Protein AF-A0A847IWN3-F1 (afdb_monomer_lite)

pLDDT: mean 87.94, std 14.9, range [41.25, 98.31]

Structure (mmCIF, N/CA/C/O backbone):
data_AF-A0A847IWN3-F1
#
_entry.id   AF-A0A847IWN3-F1
#
loop_
_atom_site.group_PDB
_atom_site.id
_atom_site.type_symbol
_atom_site.label_atom_id
_atom_site.label_alt_id
_atom_site.label_comp_id
_atom_site.label_asym_id
_atom_site.label_entity_id
_atom_site.label_seq_id
_atom_site.pdbx_PDB_ins_code
_atom_site.Cartn_x
_atom_site.Cartn_y
_atom_site.Cartn_z
_atom_site.occupancy
_atom_site.B_iso_or_equiv
_atom_site.auth_seq_id
_atom_site.auth_comp_id
_atom_site.auth_asym_id
_atom_site.auth_atom_id
_atom_site.pdbx_PDB_model_num
ATOM 1 N N . MET A 1 1 ? 20.685 -10.941 -14.978 1.00 41.25 1 MET A N 1
ATOM 2 C CA . MET A 1 1 ? 20.726 -9.729 -14.131 1.00 41.25 1 MET A CA 1
ATOM 3 C C . MET A 1 1 ? 19.323 -9.471 -13.619 1.00 41.25 1 MET A C 1
ATOM 5 O O . MET A 1 1 ? 18.440 -9.210 -14.426 1.00 41.25 1 MET A O 1
ATOM 9 N N . ILE A 1 2 ? 19.092 -9.634 -12.317 1.00 48.72 2 ILE A N 1
ATOM 10 C CA . ILE A 1 2 ? 17.805 -9.296 -11.698 1.00 48.72 2 ILE A CA 1
ATOM 11 C C . ILE A 1 2 ? 17.701 -7.768 -11.744 1.00 48.72 2 ILE A C 1
ATOM 13 O O . ILE A 1 2 ? 18.616 -7.075 -11.307 1.00 48.72 2 ILE A O 1
ATOM 17 N N . ASN A 1 3 ? 16.654 -7.242 -12.378 1.00 58.25 3 ASN A N 1
ATOM 18 C CA . ASN A 1 3 ? 16.465 -5.803 -12.554 1.00 58.25 3 ASN A CA 1
ATOM 19 C C . ASN A 1 3 ? 16.230 -5.147 -11.179 1.00 58.25 3 ASN A C 1
ATOM 21 O O . ASN A 1 3 ? 15.106 -5.129 -10.677 1.00 58.25 3 ASN A O 1
ATOM 25 N N . THR A 1 4 ? 17.285 -4.589 -10.585 1.00 68.88 4 THR A N 1
ATOM 26 C CA . THR A 1 4 ? 17.283 -3.931 -9.261 1.00 68.88 4 THR A CA 1
ATOM 27 C C . THR A 1 4 ? 16.265 -2.788 -9.154 1.00 68.88 4 THR A C 1
ATOM 29 O O . THR A 1 4 ? 15.803 -2.451 -8.065 1.00 68.88 4 THR A O 1
ATOM 32 N N . VAL A 1 5 ? 15.852 -2.229 -10.297 1.00 80.94 5 VAL A N 1
ATOM 33 C CA . VAL A 1 5 ? 14.823 -1.185 -10.425 1.00 80.94 5 VAL A CA 1
ATOM 34 C C . VAL A 1 5 ? 13.451 -1.641 -9.910 1.00 80.94 5 VAL A C 1
ATOM 36 O O . VAL A 1 5 ? 12.693 -0.818 -9.399 1.00 80.94 5 VAL A O 1
ATOM 39 N N . TYR A 1 6 ? 13.120 -2.933 -10.021 1.00 90.56 6 TYR A N 1
ATOM 40 C CA . TYR A 1 6 ? 11.821 -3.464 -9.587 1.00 90.56 6 TYR A CA 1
ATOM 41 C C . TYR A 1 6 ? 11.857 -4.120 -8.211 1.00 90.56 6 TYR A C 1
ATOM 43 O O . TYR A 1 6 ? 10.812 -4.219 -7.575 1.00 90.56 6 TYR A O 1
ATOM 51 N N . GLU A 1 7 ? 13.034 -4.511 -7.728 1.00 92.69 7 GLU A N 1
ATOM 52 C CA . GLU A 1 7 ? 13.188 -5.211 -6.452 1.00 92.69 7 GLU A CA 1
ATOM 53 C C . GLU A 1 7 ? 12.726 -4.355 -5.264 1.00 92.69 7 GLU A C 1
ATOM 55 O O . GLU A 1 7 ? 11.879 -4.783 -4.483 1.00 92.69 7 GLU A O 1
ATOM 60 N N . ARG A 1 8 ? 13.202 -3.105 -5.160 1.00 93.12 8 ARG A N 1
ATOM 61 C CA . ARG A 1 8 ? 12.804 -2.209 -4.057 1.00 93.12 8 ARG A CA 1
ATOM 62 C C . ARG A 1 8 ? 11.298 -1.904 -4.055 1.00 93.12 8 ARG A C 1
ATOM 64 O O . ARG A 1 8 ? 10.68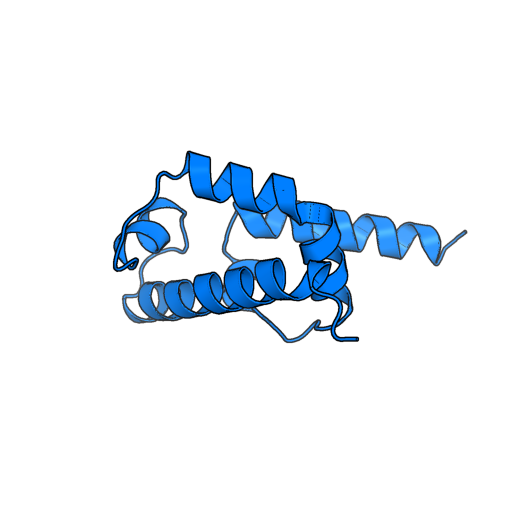3 -2.053 -3.000 1.00 93.12 8 ARG A O 1
ATOM 71 N N . PRO A 1 9 ? 10.671 -1.510 -5.183 1.00 94.81 9 PRO A N 1
ATOM 72 C CA . PRO A 1 9 ? 9.222 -1.334 -5.237 1.00 94.81 9 PRO A CA 1
ATOM 73 C C . PRO A 1 9 ? 8.448 -2.611 -4.913 1.00 94.81 9 PRO A C 1
ATOM 75 O O . PRO A 1 9 ? 7.443 -2.528 -4.220 1.00 94.81 9 PRO A O 1
ATOM 78 N N . PHE A 1 10 ? 8.907 -3.775 -5.381 1.00 96.12 10 PHE A N 1
ATOM 79 C CA . PHE A 1 10 ? 8.254 -5.055 -5.110 1.00 96.12 10 PHE A CA 1
ATOM 80 C C . PHE A 1 10 ? 8.255 -5.377 -3.616 1.00 96.12 10 PHE A C 1
ATOM 82 O O . PHE A 1 10 ? 7.191 -5.593 -3.043 1.00 96.12 10 PHE A O 1
ATOM 89 N N . ASN A 1 11 ? 9.424 -5.310 -2.973 1.00 96.06 11 ASN A N 1
ATOM 90 C CA . ASN A 1 11 ? 9.559 -5.561 -1.538 1.00 96.06 11 ASN A CA 1
ATOM 91 C C . ASN A 1 11 ? 8.746 -4.557 -0.715 1.00 96.06 11 ASN A C 1
ATOM 93 O O . ASN A 1 11 ? 8.145 -4.919 0.290 1.00 96.06 11 ASN A O 1
ATOM 97 N N . TYR A 1 12 ? 8.683 -3.297 -1.154 1.00 96.19 12 TYR A N 1
ATOM 98 C CA . TYR A 1 12 ? 7.862 -2.291 -0.490 1.00 96.19 12 TYR A CA 1
ATOM 99 C C . TYR A 1 12 ? 6.358 -2.577 -0.616 1.00 96.19 12 TYR A C 1
ATOM 101 O O . TYR A 1 12 ? 5.616 -2.352 0.336 1.00 96.19 12 TYR A O 1
ATOM 109 N N . LEU A 1 13 ? 5.896 -3.084 -1.763 1.00 96.88 13 LEU A N 1
ATOM 110 C CA . LEU A 1 13 ? 4.503 -3.499 -1.937 1.00 96.88 13 LEU A CA 1
ATOM 111 C C . LEU A 1 13 ? 4.171 -4.736 -1.089 1.00 96.88 13 LEU A C 1
ATOM 113 O O .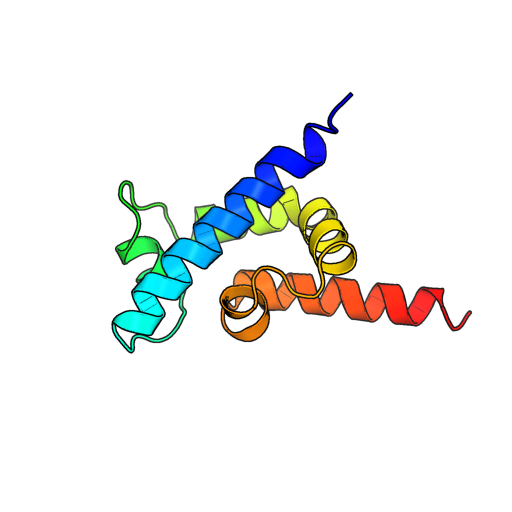 LEU A 1 13 ? 3.138 -4.729 -0.424 1.00 96.88 13 LEU A O 1
ATOM 117 N N . ASP A 1 14 ? 5.052 -5.744 -1.048 1.00 97.88 14 ASP A N 1
ATOM 118 C CA . ASP A 1 14 ? 4.896 -6.914 -0.165 1.00 97.88 14 ASP A CA 1
ATOM 119 C C . ASP A 1 14 ? 4.850 -6.477 1.312 1.00 97.88 14 ASP A C 1
ATOM 121 O O . ASP A 1 14 ? 3.983 -6.912 2.070 1.00 97.88 14 ASP A O 1
ATOM 125 N N . PHE A 1 15 ? 5.721 -5.545 1.711 1.00 97.50 15 PHE A N 1
ATOM 126 C CA . PHE A 1 15 ? 5.718 -4.975 3.056 1.00 97.50 15 PHE A CA 1
ATOM 127 C C . PHE A 1 15 ? 4.396 -4.271 3.381 1.00 97.50 15 PHE A C 1
ATOM 129 O O . PHE A 1 15 ? 3.772 -4.586 4.393 1.00 97.50 15 PHE A O 1
ATOM 136 N N . LEU A 1 16 ? 3.927 -3.362 2.520 1.00 97.31 16 LEU A N 1
ATOM 137 C CA . LEU A 1 16 ? 2.657 -2.662 2.731 1.00 97.31 16 LEU A CA 1
ATOM 138 C C . LEU A 1 16 ? 1.464 -3.621 2.816 1.00 97.31 16 LEU A C 1
ATOM 140 O O . LEU A 1 16 ? 0.582 -3.406 3.645 1.00 97.31 16 LEU A O 1
ATOM 144 N N . GLU A 1 17 ? 1.434 -4.662 1.985 1.00 98.19 17 GLU A N 1
ATOM 145 C CA . GLU A 1 17 ? 0.377 -5.675 2.023 1.00 98.19 17 GLU A CA 1
ATOM 146 C C . GLU A 1 17 ? 0.386 -6.434 3.351 1.00 98.19 17 GLU A C 1
ATOM 148 O O . GLU A 1 17 ? -0.657 -6.538 3.988 1.00 98.19 17 GLU A O 1
ATOM 153 N N . SER A 1 18 ? 1.560 -6.851 3.835 1.00 98.31 18 SER A N 1
ATOM 154 C CA . SER A 1 18 ? 1.683 -7.541 5.128 1.00 98.31 18 SER A CA 1
ATOM 155 C C . SER A 1 18 ? 1.188 -6.693 6.310 1.00 98.31 18 SER A C 1
ATOM 157 O O . SER A 1 18 ? 0.577 -7.202 7.251 1.00 98.31 18 SER A O 1
ATOM 159 N N . LEU A 1 19 ? 1.400 -5.373 6.266 1.00 98.06 19 LEU A N 1
ATOM 160 C CA . LEU A 1 19 ? 0.846 -4.453 7.260 1.00 98.06 19 LEU A CA 1
ATOM 161 C C . LEU A 1 19 ? -0.668 -4.325 7.097 1.00 98.06 19 LEU A C 1
ATOM 163 O O . LEU A 1 19 ? -1.400 -4.330 8.084 1.00 98.06 19 LEU A O 1
ATOM 167 N N . ALA A 1 20 ? -1.154 -4.244 5.859 1.00 98.12 20 ALA A N 1
ATOM 168 C CA . ALA A 1 20 ? -2.579 -4.155 5.575 1.00 98.12 20 ALA A CA 1
ATOM 169 C C . ALA A 1 20 ? -3.343 -5.399 6.051 1.00 98.12 20 ALA A C 1
ATOM 171 O O . ALA A 1 20 ? -4.437 -5.262 6.597 1.00 98.12 20 ALA A O 1
ATOM 172 N N . GLU A 1 21 ? -2.753 -6.589 5.939 1.00 98.25 21 GLU A N 1
ATOM 173 C CA . GLU A 1 21 ? -3.285 -7.827 6.515 1.00 98.25 21 GLU A CA 1
ATOM 174 C C . GLU A 1 21 ? -3.447 -7.721 8.038 1.00 98.25 21 GLU A C 1
ATOM 176 O O . GLU A 1 21 ? -4.517 -8.040 8.564 1.00 98.25 21 GLU A O 1
ATOM 181 N N . LYS A 1 22 ? -2.437 -7.199 8.750 1.00 98.19 22 LYS A N 1
ATOM 182 C CA . LYS A 1 22 ? -2.504 -6.978 10.208 1.00 98.19 22 LYS A CA 1
ATOM 183 C C . LYS A 1 22 ? -3.602 -5.984 10.586 1.00 98.19 22 LYS A C 1
ATOM 185 O O . LYS A 1 22 ? -4.404 -6.261 11.479 1.00 98.19 22 LYS A O 1
ATOM 190 N N . VAL A 1 23 ? -3.689 -4.854 9.879 1.00 98.06 23 VAL A N 1
ATOM 191 C CA . VAL A 1 23 ? -4.744 -3.846 10.091 1.00 98.06 23 VAL A CA 1
ATOM 192 C C . VAL A 1 23 ? -6.131 -4.462 9.867 1.00 98.06 23 VAL A C 1
ATOM 194 O O . VAL A 1 23 ? -7.041 -4.271 10.679 1.00 98.06 23 VAL A O 1
ATOM 197 N N . LYS A 1 24 ? -6.290 -5.253 8.801 1.00 97.06 24 LYS A N 1
ATOM 198 C CA . LYS A 1 24 ? -7.552 -5.919 8.460 1.00 97.06 24 LYS A CA 1
ATOM 199 C C . LYS A 1 24 ? -7.944 -6.975 9.492 1.00 97.06 24 LYS A C 1
ATOM 201 O O . LYS A 1 24 ? -9.112 -7.037 9.874 1.00 97.06 24 LYS A O 1
ATOM 206 N N . ALA A 1 25 ? -6.984 -7.742 10.009 1.00 97.50 25 ALA A N 1
ATOM 207 C CA . ALA A 1 25 ? -7.207 -8.698 11.095 1.00 97.50 25 ALA A CA 1
ATOM 208 C C . ALA A 1 25 ? -7.714 -8.011 12.376 1.00 97.50 25 ALA A C 1
ATOM 210 O O . ALA A 1 25 ? -8.575 -8.549 13.074 1.00 97.50 25 ALA A O 1
ATOM 211 N N . LYS A 1 26 ? -7.263 -6.777 12.638 1.00 97.69 26 LYS A N 1
ATOM 212 C CA . LYS A 1 26 ? -7.760 -5.920 13.729 1.00 97.69 26 LYS A CA 1
ATOM 213 C C . LYS A 1 26 ? -9.108 -5.247 13.426 1.00 97.69 26 LYS A C 1
ATOM 215 O O . LYS A 1 26 ? -9.602 -4.486 14.253 1.00 97.69 26 LYS A O 1
ATOM 220 N N . LYS A 1 27 ? -9.720 -5.523 12.266 1.00 97.00 27 LYS A N 1
ATOM 221 C CA . LYS A 1 27 ? -10.966 -4.897 11.776 1.00 97.00 27 LYS A CA 1
ATOM 222 C C . LYS A 1 27 ? -10.875 -3.369 11.685 1.00 97.00 27 LYS A C 1
ATOM 224 O O . LYS A 1 27 ? -11.880 -2.670 11.810 1.00 97.00 27 LYS A O 1
ATOM 229 N N . LEU A 1 28 ? -9.668 -2.851 11.468 1.00 96.94 28 LEU A N 1
ATOM 230 C CA . LEU A 1 28 ? -9.421 -1.428 11.287 1.00 96.94 28 LEU A CA 1
ATOM 231 C C . LEU A 1 28 ? -9.462 -1.068 9.792 1.00 96.94 28 LEU A C 1
ATOM 233 O O . LEU A 1 28 ? -9.148 -1.900 8.939 1.00 96.94 28 LEU A O 1
ATOM 237 N N . PRO A 1 29 ? -9.854 0.168 9.440 1.00 96.25 29 PRO A N 1
ATOM 238 C CA . PRO A 1 29 ? -9.872 0.605 8.049 1.00 96.25 29 PRO A CA 1
ATOM 239 C C . PRO A 1 29 ? -8.449 0.803 7.514 1.00 96.25 29 PRO A C 1
ATOM 241 O O . PRO A 1 29 ? -7.634 1.433 8.180 1.00 96.25 29 PRO A O 1
ATOM 244 N N . ILE A 1 30 ? -8.178 0.379 6.275 1.00 97.25 30 ILE A N 1
ATOM 245 C CA . ILE A 1 30 ? -6.864 0.545 5.634 1.00 97.25 30 ILE A CA 1
ATOM 246 C C . ILE A 1 30 ? -6.600 2.026 5.300 1.00 97.25 30 ILE A C 1
ATOM 248 O O . ILE A 1 30 ? -7.049 2.563 4.285 1.00 97.25 30 ILE A O 1
ATOM 252 N N . LYS A 1 31 ? -5.864 2.720 6.173 1.00 95.69 31 LYS A N 1
ATOM 253 C CA . LYS A 1 31 ? -5.456 4.127 6.024 1.00 95.69 31 LYS A CA 1
ATOM 254 C C . LYS A 1 31 ? -3.953 4.273 6.252 1.00 95.69 31 LYS A C 1
ATOM 256 O O . LYS A 1 31 ? -3.332 3.420 6.870 1.00 95.69 31 LYS A O 1
ATOM 261 N N . SER A 1 32 ? -3.366 5.387 5.805 1.00 94.19 32 SER A N 1
ATOM 262 C CA . SER A 1 32 ? -1.931 5.635 6.017 1.00 94.19 32 SER A CA 1
ATOM 263 C C . SER A 1 32 ? -1.565 5.570 7.495 1.00 94.19 32 SER A C 1
ATOM 265 O O . SER A 1 32 ? -0.595 4.911 7.827 1.00 94.19 32 SER A O 1
ATOM 267 N N . GLN A 1 33 ? -2.373 6.179 8.373 1.00 96.50 33 GLN A N 1
ATOM 268 C CA . GLN A 1 33 ? -2.116 6.148 9.813 1.00 96.50 33 GLN A CA 1
ATOM 269 C C . GLN A 1 33 ? -2.153 4.726 10.378 1.00 96.50 33 GLN A C 1
ATOM 271 O O . GLN A 1 33 ? -1.181 4.296 10.971 1.00 96.50 33 GLN A O 1
ATOM 276 N N . THR A 1 34 ? -3.214 3.961 10.110 1.00 97.06 34 THR A N 1
ATOM 277 C CA . THR A 1 34 ? -3.344 2.599 10.650 1.00 97.06 34 THR A CA 1
ATOM 278 C C . THR A 1 34 ? -2.265 1.658 10.121 1.00 97.06 34 THR A C 1
ATOM 280 O O . THR A 1 34 ? -1.879 0.734 10.812 1.00 97.06 34 THR A O 1
ATOM 283 N N . ILE A 1 35 ? -1.782 1.871 8.893 1.00 96.75 35 ILE A N 1
ATOM 284 C CA . ILE A 1 35 ? -0.653 1.119 8.332 1.00 96.75 35 ILE A CA 1
ATOM 285 C C . ILE A 1 35 ? 0.657 1.495 9.035 1.00 96.75 35 ILE A C 1
ATOM 287 O O . ILE A 1 35 ? 1.445 0.609 9.346 1.00 96.75 35 ILE A O 1
ATOM 291 N N . ILE A 1 36 ? 0.881 2.787 9.298 1.00 96.62 36 ILE A N 1
ATOM 292 C CA . ILE A 1 36 ? 2.048 3.290 10.043 1.00 96.62 36 ILE A CA 1
ATOM 293 C C . ILE A 1 36 ? 2.062 2.739 11.470 1.00 96.62 36 ILE A C 1
ATOM 295 O O . ILE A 1 36 ? 3.119 2.345 11.946 1.00 96.62 36 ILE A O 1
ATOM 299 N N . ASP A 1 37 ? 0.901 2.660 12.118 1.00 97.00 37 ASP A N 1
ATOM 300 C CA . ASP A 1 37 ? 0.768 2.156 13.489 1.00 97.00 37 ASP A CA 1
ATOM 301 C C . ASP A 1 37 ? 1.156 0.664 13.621 1.00 97.00 37 ASP A C 1
ATOM 303 O O . ASP A 1 37 ? 1.457 0.203 14.718 1.00 97.00 37 ASP A O 1
ATOM 307 N N . GLU A 1 38 ? 1.174 -0.099 12.518 1.00 97.44 38 GLU A N 1
ATOM 308 C CA . GLU A 1 38 ? 1.634 -1.500 12.487 1.00 97.44 38 GLU A CA 1
ATOM 309 C C . GLU A 1 38 ? 3.121 -1.657 12.123 1.00 97.44 38 GLU A C 1
ATOM 311 O O . GLU A 1 38 ? 3.630 -2.785 12.091 1.00 97.44 38 GLU A O 1
ATOM 316 N N . MET A 1 39 ? 3.814 -0.564 11.794 1.00 96.19 39 MET A N 1
ATOM 317 C CA . MET A 1 39 ? 5.240 -0.594 11.475 1.00 96.19 39 MET A CA 1
ATOM 318 C C . MET A 1 39 ? 6.070 -0.722 12.749 1.00 96.19 39 MET A C 1
ATOM 320 O O . MET A 1 39 ? 5.776 -0.093 13.759 1.00 96.19 39 MET A O 1
ATOM 324 N N . GLU A 1 40 ? 7.149 -1.500 12.675 1.00 94.19 40 GLU A N 1
ATOM 325 C CA . GLU A 1 40 ? 8.140 -1.570 13.754 1.00 94.19 40 GLU A CA 1
ATOM 326 C C . GLU A 1 40 ? 8.859 -0.226 13.942 1.00 94.19 40 GLU A C 1
ATOM 328 O O . GLU A 1 40 ? 9.054 0.215 15.071 1.00 94.19 40 GLU A O 1
ATOM 333 N N . ASP A 1 41 ? 9.176 0.449 12.832 1.00 92.94 41 ASP A N 1
ATOM 334 C CA . ASP A 1 41 ? 9.711 1.812 12.802 1.00 92.94 41 ASP A CA 1
ATOM 335 C C . ASP A 1 41 ? 8.750 2.731 12.019 1.00 92.94 41 ASP A C 1
ATOM 337 O O . ASP A 1 41 ? 8.753 2.736 10.778 1.00 92.94 41 ASP A O 1
ATOM 341 N N . PRO A 1 42 ? 7.845 3.446 12.714 1.00 93.88 42 PRO A N 1
ATOM 342 C CA . PRO A 1 42 ? 6.829 4.278 12.084 1.00 93.88 42 PRO A CA 1
ATOM 343 C C . PRO A 1 42 ? 7.417 5.422 11.252 1.00 93.88 42 PRO A C 1
ATOM 345 O O . PRO A 1 42 ? 8.110 6.308 11.751 1.00 93.88 42 PRO A O 1
ATOM 348 N N . VAL A 1 43 ? 7.042 5.477 9.974 1.00 94.75 43 VAL A N 1
ATOM 349 C CA . VAL A 1 43 ? 7.373 6.604 9.089 1.00 94.75 43 VAL A CA 1
ATOM 350 C C . VAL A 1 43 ? 6.244 7.631 9.030 1.00 94.75 43 VAL A C 1
ATOM 352 O O . VAL A 1 43 ? 5.096 7.360 9.374 1.00 94.75 43 VAL A O 1
ATOM 355 N N . SER A 1 44 ? 6.528 8.827 8.510 1.00 95.88 44 SER A N 1
ATOM 356 C CA . SER A 1 44 ? 5.477 9.822 8.277 1.00 95.88 44 SER A CA 1
ATOM 357 C C . SER A 1 44 ? 4.563 9.439 7.102 1.00 95.88 44 SER A C 1
ATOM 359 O O . SER A 1 44 ? 4.981 8.830 6.114 1.00 95.88 44 SER A O 1
ATOM 361 N N . GLN A 1 45 ? 3.305 9.893 7.137 1.00 94.44 45 GLN A N 1
ATOM 362 C CA . GLN A 1 45 ? 2.378 9.735 6.004 1.00 94.44 45 GLN A CA 1
ATOM 363 C C . GLN A 1 45 ? 2.920 10.375 4.708 1.00 94.44 45 GLN A C 1
ATOM 365 O O . GLN A 1 45 ? 2.659 9.890 3.599 1.00 94.44 45 GLN A O 1
ATOM 370 N N . ALA A 1 46 ? 3.699 11.454 4.847 1.00 93.56 46 ALA A N 1
ATOM 371 C CA . ALA A 1 46 ? 4.372 12.118 3.738 1.00 93.56 46 ALA A CA 1
ATOM 372 C C . ALA A 1 46 ? 5.462 11.228 3.121 1.00 93.56 46 ALA A C 1
ATOM 374 O O . ALA A 1 46 ? 5.551 11.160 1.896 1.00 93.56 46 ALA A O 1
ATOM 375 N N . ALA A 1 47 ? 6.224 10.494 3.939 1.00 94.19 47 ALA A N 1
ATOM 376 C CA . ALA A 1 47 ? 7.247 9.562 3.466 1.00 94.19 47 ALA A CA 1
ATOM 377 C C . ALA A 1 47 ? 6.642 8.427 2.627 1.00 94.19 47 ALA A C 1
ATOM 379 O O . ALA A 1 47 ? 7.154 8.130 1.547 1.00 94.19 47 ALA A O 1
ATOM 380 N N . ILE A 1 48 ? 5.503 7.862 3.051 1.00 94.38 48 ILE A N 1
ATOM 381 C CA . ILE A 1 48 ? 4.767 6.868 2.248 1.00 94.38 48 ILE A CA 1
ATOM 382 C C . ILE A 1 48 ? 4.386 7.457 0.889 1.00 94.38 48 ILE A C 1
ATOM 384 O O . ILE A 1 48 ? 4.674 6.876 -0.157 1.00 94.38 48 ILE A O 1
ATOM 388 N N . THR A 1 49 ? 3.753 8.632 0.894 1.00 93.19 49 THR A N 1
ATOM 389 C CA . THR A 1 49 ? 3.296 9.289 -0.338 1.00 93.19 49 THR A CA 1
ATOM 390 C C . THR A 1 49 ? 4.464 9.589 -1.276 1.00 93.19 49 THR A C 1
ATOM 392 O O . THR A 1 49 ? 4.370 9.351 -2.482 1.00 93.19 49 THR A O 1
ATOM 395 N N . TRP A 1 50 ? 5.575 10.084 -0.729 1.00 94.00 50 TRP A N 1
ATOM 396 C CA . TRP A 1 50 ? 6.789 10.360 -1.484 1.00 94.00 50 TRP A CA 1
ATOM 397 C C . TRP A 1 50 ? 7.357 9.083 -2.110 1.00 94.00 50 TRP A C 1
ATOM 399 O O . TRP A 1 50 ? 7.588 9.064 -3.318 1.00 94.00 50 TRP A O 1
ATOM 409 N N . ASN A 1 51 ? 7.486 7.998 -1.339 1.00 94.38 51 ASN A N 1
ATOM 410 C CA . ASN A 1 51 ? 8.038 6.737 -1.833 1.00 94.38 51 ASN A CA 1
ATOM 411 C C . ASN A 1 51 ? 7.174 6.116 -2.944 1.00 94.38 51 ASN A C 1
ATOM 413 O O . ASN A 1 51 ? 7.702 5.669 -3.966 1.00 94.38 51 ASN A O 1
ATOM 417 N N . VAL A 1 52 ? 5.845 6.143 -2.781 1.00 94.50 52 VAL A N 1
ATOM 418 C CA . VAL A 1 52 ? 4.889 5.680 -3.801 1.00 94.50 52 VAL A CA 1
ATOM 419 C C . VAL A 1 52 ? 5.020 6.501 -5.085 1.00 94.50 52 VAL A C 1
ATOM 421 O O . VAL A 1 52 ? 5.094 5.936 -6.175 1.00 94.50 52 VAL A O 1
ATOM 424 N N . ASN A 1 53 ? 5.091 7.830 -4.980 1.00 92.69 53 ASN A N 1
ATOM 425 C CA . ASN A 1 53 ? 5.225 8.703 -6.148 1.00 92.69 53 ASN A CA 1
ATOM 426 C C . ASN A 1 53 ? 6.577 8.526 -6.852 1.00 92.69 53 ASN A C 1
ATOM 428 O O . ASN A 1 53 ? 6.617 8.450 -8.082 1.00 92.69 53 ASN A O 1
ATOM 432 N N . HIS A 1 54 ? 7.668 8.421 -6.089 1.00 93.38 54 HIS A N 1
ATOM 433 C CA . HIS A 1 54 ? 9.019 8.238 -6.619 1.00 93.38 54 HIS A CA 1
ATOM 434 C C . HIS A 1 54 ? 9.146 6.929 -7.413 1.00 93.38 54 HIS A C 1
ATOM 436 O O . HIS A 1 54 ? 9.756 6.898 -8.479 1.00 93.38 54 HIS A O 1
ATOM 442 N N . ASN A 1 55 ? 8.488 5.865 -6.947 1.00 93.75 55 ASN A N 1
ATOM 443 C CA . ASN A 1 55 ? 8.527 4.539 -7.568 1.00 93.75 55 ASN A CA 1
ATOM 444 C C . ASN A 1 55 ? 7.301 4.228 -8.446 1.00 93.75 55 ASN A C 1
ATOM 446 O O . ASN A 1 55 ? 7.123 3.091 -8.889 1.00 93.75 55 ASN A O 1
ATOM 450 N N . MET A 1 56 ? 6.460 5.226 -8.742 1.00 93.62 56 MET A N 1
ATOM 451 C CA . MET A 1 56 ? 5.143 5.036 -9.364 1.00 93.62 56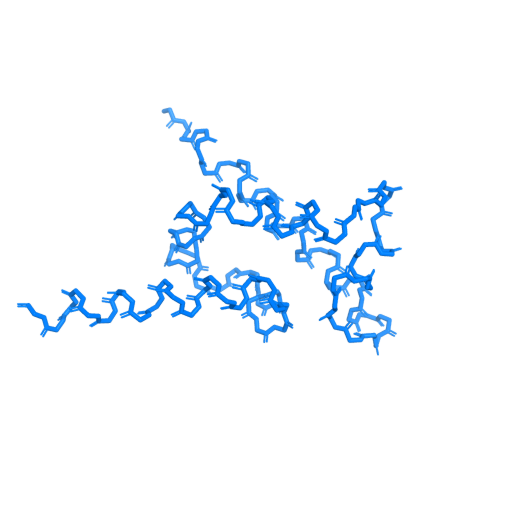 MET A CA 1
ATOM 452 C C . MET A 1 56 ? 5.193 4.212 -10.656 1.00 93.62 56 MET A C 1
ATOM 454 O O . MET A 1 56 ? 4.381 3.309 -10.839 1.00 93.62 56 MET A O 1
ATOM 458 N N . LYS A 1 57 ? 6.131 4.509 -11.567 1.00 92.00 57 LYS A N 1
ATOM 459 C CA . LYS A 1 57 ? 6.230 3.803 -12.858 1.00 92.00 57 LYS A CA 1
ATOM 460 C C . LYS A 1 57 ? 6.559 2.319 -12.671 1.00 92.00 57 LYS A C 1
ATOM 462 O O . LYS A 1 57 ? 5.980 1.479 -13.357 1.00 92.00 57 LYS A O 1
ATOM 467 N N . ALA A 1 58 ? 7.457 2.011 -11.736 1.00 93.38 58 ALA A N 1
ATOM 468 C CA . ALA A 1 58 ? 7.849 0.645 -11.425 1.00 93.38 58 ALA A CA 1
ATOM 469 C C . ALA A 1 58 ? 6.695 -0.121 -10.767 1.00 93.38 58 ALA A C 1
ATOM 471 O O . ALA A 1 58 ? 6.351 -1.207 -11.222 1.00 93.38 58 ALA A O 1
ATOM 472 N N . MET A 1 59 ? 6.018 0.482 -9.785 1.00 94.94 59 MET A N 1
ATOM 473 C CA . MET A 1 59 ? 4.835 -0.110 -9.147 1.00 94.94 59 MET A CA 1
ATOM 474 C C . MET A 1 59 ? 3.703 -0.360 -10.153 1.00 94.94 59 MET A C 1
ATOM 476 O O . MET A 1 59 ? 3.121 -1.438 -10.171 1.00 94.94 59 MET A O 1
ATOM 480 N N . GLN A 1 60 ? 3.432 0.586 -11.059 1.00 93.19 60 GLN A N 1
ATOM 481 C CA . GLN A 1 60 ? 2.449 0.398 -12.134 1.00 93.19 60 GLN A CA 1
ATOM 482 C C . GLN A 1 60 ? 2.807 -0.758 -13.069 1.00 93.19 60 GLN A C 1
ATOM 484 O O . GLN A 1 60 ? 1.918 -1.465 -13.535 1.00 93.19 60 GLN A O 1
ATOM 489 N N . HIS A 1 61 ? 4.092 -0.940 -13.376 1.00 92.38 61 HIS A N 1
ATOM 490 C CA . HIS A 1 61 ? 4.540 -2.085 -14.160 1.00 92.38 61 HIS A CA 1
ATOM 491 C C . HIS A 1 61 ? 4.325 -3.396 -13.394 1.00 92.38 61 HIS A C 1
ATOM 493 O O . HIS A 1 61 ? 3.753 -4.330 -13.950 1.00 92.38 61 HIS A O 1
ATOM 499 N N . LEU A 1 62 ? 4.679 -3.433 -12.108 1.00 93.50 62 LEU A N 1
ATOM 500 C CA . LEU A 1 62 ? 4.471 -4.595 -11.244 1.00 93.50 62 LEU A CA 1
ATOM 501 C C . LEU A 1 62 ? 2.991 -4.978 -11.105 1.00 93.50 62 LEU A C 1
ATOM 503 O O . LEU A 1 62 ? 2.671 -6.156 -11.206 1.00 93.50 62 LEU A O 1
ATOM 507 N N . PHE A 1 63 ? 2.077 -4.014 -10.962 1.00 93.44 63 PHE A N 1
ATOM 508 C CA . PHE A 1 63 ? 0.635 -4.298 -10.890 1.00 93.44 63 PHE A CA 1
ATOM 509 C C . PHE A 1 63 ? 0.065 -4.930 -12.162 1.00 93.44 63 PHE A C 1
ATOM 511 O O . PHE A 1 63 ? -0.919 -5.667 -12.080 1.00 93.44 63 PHE A O 1
ATOM 518 N N . ARG A 1 64 ? 0.676 -4.654 -13.324 1.00 90.44 64 ARG A N 1
ATOM 519 C CA . ARG A 1 64 ? 0.322 -5.304 -14.593 1.00 90.44 64 ARG A CA 1
ATOM 520 C C . ARG A 1 64 ? 0.911 -6.706 -14.710 1.00 90.44 64 ARG A C 1
ATOM 522 O O . ARG A 1 64 ? 0.247 -7.582 -15.244 1.00 90.44 64 ARG A O 1
ATOM 529 N N . LEU A 1 65 ? 2.142 -6.907 -14.235 1.00 92.00 65 LEU A N 1
ATOM 530 C CA . LEU A 1 65 ? 2.796 -8.219 -14.260 1.00 92.00 65 LEU A CA 1
ATOM 531 C C . LEU A 1 65 ? 2.164 -9.212 -13.280 1.00 92.00 65 LEU A C 1
ATOM 533 O O . LEU A 1 65 ? 2.108 -10.401 -13.572 1.00 92.00 65 LEU A O 1
ATOM 537 N N . TYR A 1 66 ? 1.694 -8.725 -12.132 1.00 93.81 66 TYR A N 1
ATOM 538 C CA . TYR A 1 66 ? 1.149 -9.545 -11.054 1.00 93.81 66 TYR A CA 1
ATOM 539 C C . TYR A 1 66 ? -0.266 -9.065 -10.688 1.00 93.81 66 TYR A C 1
ATOM 541 O O . TYR A 1 66 ? -0.437 -8.361 -9.688 1.00 93.81 66 TYR A O 1
ATOM 549 N N . PRO A 1 67 ? -1.295 -9.386 -11.498 1.00 90.69 67 PRO A N 1
ATOM 550 C CA . PRO A 1 67 ? -2.670 -8.936 -11.263 1.00 90.69 67 PRO A CA 1
ATOM 551 C C . PRO A 1 67 ? -3.243 -9.434 -9.928 1.00 90.69 67 PRO A C 1
ATOM 553 O O . PRO A 1 67 ? -3.979 -8.695 -9.280 1.00 90.69 67 PRO A O 1
ATOM 556 N N . ASP A 1 68 ? -2.830 -10.621 -9.482 1.00 93.31 68 ASP A N 1
ATOM 557 C CA . ASP A 1 68 ? -3.342 -11.257 -8.262 1.00 93.31 68 ASP A CA 1
ATOM 558 C C . ASP A 1 68 ? -2.565 -10.870 -6.995 1.00 93.31 68 ASP A C 1
ATOM 560 O O . ASP A 1 68 ? -2.961 -11.220 -5.884 1.00 93.31 68 ASP A O 1
ATOM 564 N N . LYS A 1 69 ? -1.449 -10.139 -7.135 1.00 95.88 69 LYS A N 1
ATOM 565 C CA . LYS A 1 69 ? -0.664 -9.676 -5.987 1.00 95.88 69 LYS A CA 1
ATOM 566 C C . LYS A 1 69 ? -1.214 -8.384 -5.394 1.00 95.88 69 LYS A C 1
ATOM 568 O O . LYS A 1 69 ? -1.692 -7.494 -6.105 1.00 95.88 69 LYS A O 1
ATOM 573 N N . TRP A 1 70 ? -1.020 -8.281 -4.081 1.00 96.75 70 TRP A N 1
ATOM 574 C CA . TRP A 1 70 ? -1.359 -7.140 -3.232 1.00 96.75 70 TRP A CA 1
ATOM 575 C C . TRP A 1 70 ? -2.844 -6.736 -3.272 1.00 96.75 70 TRP A C 1
ATOM 577 O O . TRP A 1 70 ? -3.162 -5.561 -3.500 1.00 96.75 70 TRP A O 1
ATOM 587 N N . PRO A 1 71 ? -3.777 -7.699 -3.133 1.00 95.88 71 PRO A N 1
ATOM 588 C CA . PRO A 1 71 ? -5.204 -7.435 -3.268 1.00 95.88 71 PRO A CA 1
ATOM 589 C C . PRO A 1 71 ? -5.728 -6.400 -2.266 1.00 95.88 71 PRO A C 1
ATOM 591 O O . PRO A 1 71 ? -6.628 -5.638 -2.616 1.00 95.88 71 PRO A O 1
ATOM 594 N N . ILE A 1 72 ? -5.195 -6.318 -1.046 1.00 97.00 72 ILE A N 1
ATOM 595 C CA . ILE A 1 72 ? -5.706 -5.390 -0.033 1.00 97.00 72 ILE A CA 1
ATOM 596 C C . ILE A 1 72 ? -5.292 -3.962 -0.385 1.00 97.00 72 ILE A C 1
ATOM 598 O O . ILE A 1 72 ? -6.151 -3.092 -0.555 1.00 97.00 72 ILE A O 1
ATOM 602 N N . ILE A 1 73 ? -3.996 -3.690 -0.565 1.00 96.50 73 ILE A N 1
ATOM 603 C CA . ILE A 1 73 ? -3.548 -2.313 -0.824 1.00 96.50 73 ILE A CA 1
ATOM 604 C C . ILE A 1 73 ? -3.996 -1.801 -2.195 1.00 96.50 73 ILE A C 1
ATOM 606 O O . ILE A 1 73 ? -4.222 -0.599 -2.350 1.00 96.50 73 ILE A O 1
ATOM 610 N N . ARG A 1 74 ? -4.189 -2.683 -3.184 1.00 94.06 74 ARG A N 1
ATOM 611 C CA . ARG A 1 74 ? -4.707 -2.288 -4.503 1.00 94.06 74 ARG A CA 1
ATOM 612 C C . ARG A 1 74 ? -6.164 -1.861 -4.479 1.00 94.06 74 ARG A C 1
ATOM 614 O O . ARG A 1 74 ? -6.533 -1.046 -5.317 1.00 94.06 74 ARG A O 1
ATOM 621 N N . ASN A 1 75 ? -6.964 -2.386 -3.554 1.00 92.38 75 ASN A N 1
ATOM 622 C CA . ASN A 1 75 ? -8.401 -2.121 -3.495 1.00 92.38 75 ASN A CA 1
ATOM 623 C C . ASN A 1 75 ? -8.788 -1.138 -2.386 1.00 92.38 75 ASN A C 1
ATOM 625 O O . ASN A 1 75 ? -9.788 -0.435 -2.514 1.00 92.38 75 ASN A O 1
ATOM 629 N N . GLU A 1 76 ? -8.003 -1.055 -1.312 1.00 94.81 76 GLU A N 1
ATOM 630 C CA . GLU A 1 76 ? -8.396 -0.331 -0.099 1.00 94.81 76 GLU A CA 1
ATOM 631 C C . GLU A 1 76 ? -7.432 0.819 0.245 1.00 94.81 76 GLU A C 1
ATOM 633 O O . GLU A 1 76 ? -7.840 1.825 0.833 1.00 94.81 76 GLU A O 1
ATOM 638 N N . PHE A 1 77 ? -6.158 0.739 -0.161 1.00 95.44 77 PHE A N 1
ATOM 639 C CA . PHE A 1 77 ? -5.151 1.713 0.258 1.00 95.44 77 PHE A CA 1
ATOM 640 C C . PHE A 1 77 ? -5.035 2.900 -0.709 1.00 95.44 77 PHE A C 1
ATOM 642 O O . PHE A 1 77 ? -4.457 2.817 -1.795 1.00 95.44 77 PHE A O 1
ATOM 649 N N . LYS A 1 78 ? -5.556 4.062 -0.287 1.00 92.69 78 LYS A N 1
ATOM 650 C CA . LYS A 1 78 ? -5.667 5.286 -1.112 1.00 92.69 78 LYS A CA 1
ATOM 651 C C . LYS A 1 78 ? -4.400 5.688 -1.893 1.00 92.69 78 LYS A C 1
ATOM 653 O O . LYS A 1 78 ? -4.551 6.043 -3.066 1.00 92.69 78 LYS A O 1
ATOM 658 N N . PRO A 1 79 ? -3.179 5.690 -1.317 1.00 92.44 79 PRO A N 1
ATOM 659 C CA . PRO A 1 79 ? -1.971 6.051 -2.064 1.00 92.44 79 PRO A CA 1
ATOM 660 C C . PRO A 1 79 ? -1.699 5.119 -3.250 1.00 92.44 79 PRO A C 1
ATOM 662 O O . PRO A 1 79 ? -1.314 5.590 -4.319 1.00 92.44 79 PRO A O 1
ATOM 665 N N . ILE A 1 80 ? -1.966 3.822 -3.084 1.00 94.56 80 ILE A N 1
ATOM 666 C CA . ILE A 1 80 ? -1.763 2.805 -4.117 1.00 94.56 80 ILE A CA 1
ATOM 667 C C . ILE A 1 80 ? -2.892 2.829 -5.149 1.00 94.56 80 ILE A C 1
ATOM 669 O O . ILE A 1 80 ? -2.608 2.873 -6.345 1.00 94.56 80 ILE A O 1
ATOM 673 N N . LEU A 1 81 ? -4.154 2.914 -4.713 1.00 90.06 81 LEU A N 1
ATOM 674 C CA . LEU A 1 81 ? -5.325 3.050 -5.593 1.00 90.06 81 LEU A CA 1
ATOM 675 C C . LEU A 1 81 ? -5.116 4.127 -6.668 1.00 90.06 81 LEU A C 1
ATOM 677 O O . LEU A 1 81 ? -5.304 3.890 -7.861 1.00 90.06 81 LEU A O 1
ATOM 681 N N . ARG A 1 82 ? -4.638 5.309 -6.253 1.00 86.94 82 ARG A N 1
ATOM 682 C CA . ARG A 1 82 ? -4.396 6.451 -7.151 1.00 86.94 82 ARG A CA 1
ATOM 683 C C . ARG A 1 82 ? -3.425 6.139 -8.287 1.00 86.94 82 ARG A C 1
ATOM 685 O O . ARG A 1 82 ? -3.564 6.718 -9.367 1.00 86.94 82 ARG A O 1
ATOM 692 N N . ILE A 1 83 ? -2.430 5.285 -8.055 1.00 88.88 83 ILE A N 1
ATOM 693 C CA . ILE A 1 83 ? -1.436 4.931 -9.072 1.00 88.88 83 ILE A CA 1
ATOM 694 C C . ILE A 1 83 ? -1.816 3.668 -9.845 1.00 88.88 83 ILE A C 1
ATOM 696 O O . ILE A 1 83 ? -1.522 3.614 -11.040 1.00 88.88 83 ILE A O 1
ATOM 700 N N . ALA A 1 84 ? -2.511 2.715 -9.220 1.00 83.06 84 ALA A N 1
ATOM 701 C CA . ALA A 1 84 ? -3.006 1.504 -9.866 1.00 83.06 84 ALA A CA 1
ATOM 702 C C . ALA A 1 84 ? -4.026 1.853 -10.965 1.00 83.06 84 ALA A C 1
ATOM 704 O O . ALA A 1 84 ? -3.816 1.517 -12.129 1.00 83.06 84 ALA A O 1
ATOM 705 N N . SER A 1 85 ? -5.032 2.678 -10.650 1.00 72.50 85 SER A N 1
ATOM 706 C CA . SER A 1 85 ? -6.063 3.092 -11.618 1.00 72.50 85 SER A CA 1
ATOM 707 C C . SER A 1 85 ? -5.502 3.897 -12.800 1.00 72.50 85 SER A C 1
ATOM 709 O O . SER A 1 85 ? -5.993 3.801 -13.925 1.00 72.50 85 SER A O 1
ATOM 711 N N . LYS A 1 86 ? -4.438 4.683 -12.579 1.00 64.19 86 LYS A N 1
ATOM 712 C CA . LYS A 1 86 ? -3.731 5.401 -13.658 1.00 64.19 86 LYS A CA 1
ATOM 713 C C . LYS A 1 86 ? -2.925 4.463 -14.561 1.00 64.19 86 LYS A C 1
ATOM 715 O O . LYS A 1 86 ? -2.729 4.786 -15.732 1.00 64.19 86 LYS A O 1
ATOM 720 N N . GLY A 1 87 ? -2.437 3.343 -14.027 1.00 58.44 87 GLY A N 1
ATOM 721 C CA . GLY A 1 87 ? -1.755 2.304 -14.798 1.00 58.44 87 GLY A CA 1
ATOM 722 C C . GLY A 1 87 ? -2.710 1.581 -15.747 1.00 58.44 87 GLY A C 1
ATOM 723 O O . GLY A 1 87 ? -2.376 1.413 -16.921 1.00 58.44 87 GLY A O 1
ATOM 724 N N . ASP A 1 88 ? -3.906 1.247 -15.259 1.00 59.47 88 ASP A N 1
ATOM 725 C CA . ASP A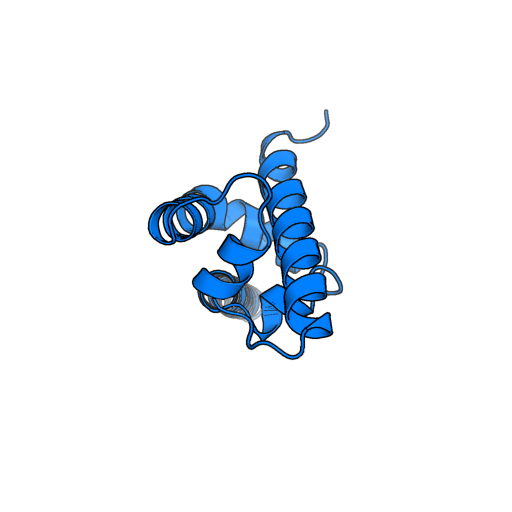 1 88 ? -4.926 0.515 -16.020 1.00 59.47 88 ASP A CA 1
ATOM 726 C C . ASP A 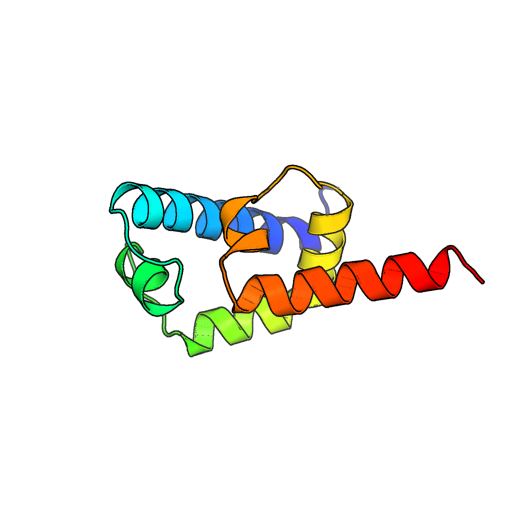1 88 ? -5.545 1.361 -17.138 1.00 59.47 88 ASP A C 1
ATOM 728 O O . ASP A 1 88 ? -5.649 0.900 -18.275 1.00 59.47 88 ASP A O 1
ATOM 732 N N . ASN A 1 89 ? -5.886 2.628 -16.864 1.00 59.72 89 ASN A N 1
ATOM 733 C CA . ASN A 1 89 ? -6.435 3.523 -17.892 1.00 59.72 89 ASN A CA 1
ATOM 734 C C . ASN A 1 89 ? -5.454 3.766 -19.044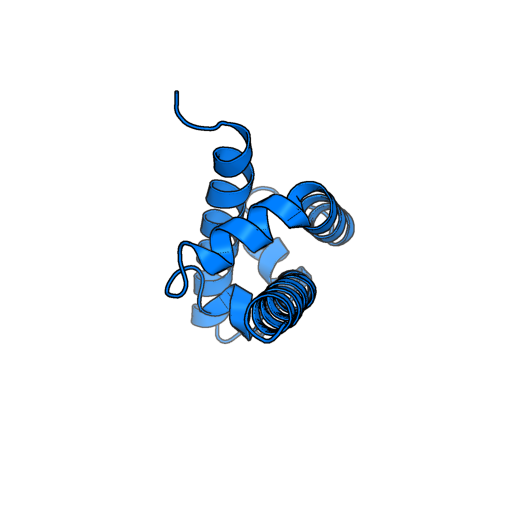 1.00 59.72 89 ASN A C 1
ATOM 736 O O . ASN A 1 89 ? -5.869 3.826 -20.198 1.00 59.72 89 ASN A O 1
ATOM 740 N N . ARG A 1 90 ? -4.151 3.867 -18.754 1.00 57.47 90 ARG A N 1
ATOM 741 C CA . ARG A 1 90 ? -3.134 4.000 -19.804 1.00 57.47 90 ARG A CA 1
ATOM 742 C C . ARG A 1 90 ? -3.010 2.721 -20.621 1.00 57.47 90 ARG A C 1
ATOM 744 O O . ARG A 1 90 ? -2.985 2.813 -21.836 1.00 57.47 90 ARG A O 1
ATOM 751 N N . TYR A 1 91 ? -2.989 1.549 -19.986 1.00 55.78 91 TYR A N 1
ATOM 752 C CA . TYR A 1 91 ? -2.913 0.266 -20.694 1.00 55.78 91 TYR A CA 1
ATOM 753 C C . TYR A 1 91 ? -4.097 0.053 -21.647 1.00 55.78 91 TYR A C 1
ATOM 755 O O . TYR A 1 91 ? -3.894 -0.290 -22.809 1.00 55.78 91 TYR A O 1
ATOM 763 N N . ARG A 1 92 ? -5.322 0.350 -21.193 1.00 56.75 92 ARG A N 1
ATOM 764 C CA . ARG A 1 92 ? -6.528 0.248 -22.029 1.00 56.75 92 ARG A CA 1
ATOM 765 C C . ARG A 1 92 ? -6.507 1.188 -23.236 1.00 56.75 92 ARG A C 1
ATOM 767 O O . ARG A 1 92 ? -7.089 0.849 -24.256 1.00 56.75 92 ARG A O 1
ATOM 774 N N . GLN A 1 93 ? -5.847 2.342 -23.155 1.00 58.12 93 GLN A N 1
ATOM 775 C CA . GLN A 1 93 ? -5.732 3.259 -24.295 1.00 58.12 93 GLN A CA 1
ATOM 776 C C . GLN A 1 93 ? -4.730 2.776 -25.354 1.00 58.12 93 GLN A C 1
ATOM 778 O O . GLN A 1 93 ? -4.986 2.977 -26.532 1.00 58.12 93 GLN A O 1
ATOM 783 N N . VAL A 1 94 ? -3.635 2.102 -24.970 1.00 59.59 94 VAL A N 1
ATOM 784 C CA . VAL A 1 94 ? -2.640 1.585 -25.940 1.00 59.59 94 VAL A CA 1
ATOM 785 C C . VAL A 1 94 ? -3.150 0.361 -26.713 1.00 59.59 94 VAL A C 1
ATOM 787 O O . VAL A 1 94 ? -2.666 0.087 -27.798 1.00 59.59 94 VAL A O 1
ATOM 790 N N . GLN A 1 95 ? -4.114 -0.393 -26.177 1.00 52.09 95 GLN A N 1
ATOM 791 C CA . GLN A 1 95 ? -4.672 -1.569 -26.865 1.00 52.09 95 GLN A CA 1
ATOM 792 C C . GLN A 1 95 ? -5.807 -1.254 -27.849 1.00 52.09 95 GLN A C 1
ATOM 794 O O . GLN A 1 95 ? -6.210 -2.136 -28.599 1.00 52.09 95 GLN A O 1
ATOM 799 N N . ASN A 1 96 ? -6.340 -0.029 -27.826 1.00 50.88 96 ASN A N 1
ATOM 800 C CA . ASN A 1 96 ? -7.491 0.388 -28.634 1.00 50.88 96 ASN A CA 1
ATOM 801 C C . ASN A 1 96 ? -7.136 1.460 -29.685 1.00 50.88 96 ASN A C 1
ATOM 803 O O . ASN A 1 96 ? -8.036 2.123 -30.197 1.00 50.88 96 ASN A O 1
ATOM 807 N N . GLY A 1 97 ? -5.849 1.660 -29.975 1.00 45.94 97 GLY A N 1
ATOM 808 C CA . GLY A 1 97 ? -5.347 2.554 -31.023 1.00 45.94 97 GLY A CA 1
ATOM 809 C C . GLY A 1 97 ? -4.281 1.856 -31.844 1.00 45.94 97 GLY A C 1
ATOM 810 O O . GLY A 1 97 ? -4.205 2.164 -33.050 1.00 45.94 97 GLY A O 1
#

Secondary structure (DSSP, 8-state):
---HHHHHHHHHHHHHHHHHHHHHHTT----HHHHHTT-SSPPPHHHHHHHHHHTHHHHHHHHHH-TTS-HHHHHH-HHHHHHHHHHHHHHHHHT--

Sequence (97 aa):
MINTVYERPFNYLDFLESLAEKVKAKKLPIKSQTIIDEMEDPVSQAAITWNVNHNMKAMQHLFRLYPDKWPIIRNEFKPILRIASKGDNRYRQVQNG

Foldseek 3Di:
DPPPLQPVVVVVLVLLLVLLVVCVVVVHAQELVSSQVSDPHRDDSVVVLVVCVVSLVSLLVVCVVCVPPSVRCCVGPVSNVVSNVVSVVVVVVVVPD

Radius of gyration: 13.84 Å; chains: 1; bounding box: 32×23×45 Å